Protein AF-A0A2J6IEV5-F1 (afdb_monomer)

Solvent-accessible surface area (backbone atoms only — not comparable to full-atom values): 5335 Å² total; per-residue (Å²): 109,69,66,60,54,53,52,48,53,54,52,51,52,49,52,43,59,57,43,25,79,81,32,71,69,41,32,49,58,56,57,67,59,55,63,40,70,59,53,50,57,72,63,52,62,96,86,45,63,69,51,78,45,74,33,80,42,68,69,53,42,64,70,45,41,65,57,54,55,52,50,47,63,62,41,66,75,62,71,72,57,51,71,46,83,64,48,60,83,122

Secondary structure (DSSP, 8-state):
-HHHHHHHHHHHHHHHHHHHHH-HHHHHHHHHHTTHHHHHHHH--TTS--EEE--SSHHHHHHHHHHHHHHHHHHTTSS---EEE-----

Mean predicted aligned error: 8.8 Å

Structure (mmCIF, N/CA/C/O backbone):
data_AF-A0A2J6IEV5-F1
#
_entry.id   AF-A0A2J6IEV5-F1
#
loop_
_atom_site.group_PDB
_atom_site.id
_atom_site.type_symbol
_atom_site.label_atom_id
_atom_site.label_alt_id
_atom_site.label_comp_id
_atom_site.label_asym_id
_atom_site.label_entity_id
_atom_site.label_seq_id
_atom_site.pdbx_PDB_ins_code
_atom_site.Cartn_x
_atom_site.Cartn_y
_atom_site.Cartn_z
_atom_site.occupancy
_atom_site.B_iso_or_equiv
_atom_site.auth_seq_id
_atom_site.auth_comp_id
_atom_site.auth_asym_id
_atom_site.auth_atom_id
_atom_site.pdbx_PDB_model_num
ATOM 1 N N . MET A 1 1 ? -5.275 4.747 -28.500 1.00 70.69 1 MET A N 1
ATOM 2 C CA . MET A 1 1 ? -4.797 5.238 -27.184 1.00 70.69 1 MET A CA 1
ATOM 3 C C . MET A 1 1 ? -5.071 4.267 -26.036 1.00 70.69 1 MET A C 1
ATOM 5 O O . MET A 1 1 ? -4.113 3.821 -25.421 1.00 70.69 1 MET A O 1
ATOM 9 N N . ARG A 1 2 ? -6.324 3.846 -25.787 1.00 88.31 2 ARG A N 1
ATOM 10 C CA . ARG A 1 2 ? -6.659 2.900 -24.696 1.00 88.31 2 ARG A CA 1
ATOM 11 C C . ARG A 1 2 ? -5.914 1.558 -24.769 1.00 88.31 2 ARG A C 1
ATOM 13 O O . ARG A 1 2 ? -5.449 1.071 -23.748 1.00 88.31 2 ARG A O 1
ATOM 20 N N . PHE A 1 3 ? -5.770 0.986 -25.967 1.00 93.00 3 PHE A N 1
ATOM 21 C CA . PHE A 1 3 ? -5.061 -0.285 -26.166 1.00 93.00 3 PHE A CA 1
ATOM 22 C C . PHE A 1 3 ? -3.586 -0.203 -25.745 1.00 93.00 3 PHE A C 1
ATOM 24 O O . PHE A 1 3 ? -3.140 -1.002 -24.935 1.00 93.00 3 PHE A O 1
ATOM 31 N N . ILE A 1 4 ? -2.859 0.813 -26.220 1.00 95.12 4 ILE A N 1
ATOM 32 C CA . ILE A 1 4 ? -1.441 1.029 -25.884 1.00 95.12 4 ILE A CA 1
ATOM 33 C C . ILE A 1 4 ? -1.269 1.250 -24.376 1.00 95.12 4 ILE A C 1
ATOM 35 O O . ILE A 1 4 ? -0.398 0.640 -23.765 1.00 95.12 4 ILE A O 1
ATOM 39 N N . TYR A 1 5 ? -2.131 2.071 -23.771 1.00 93.75 5 TYR A N 1
ATOM 40 C CA . TYR A 1 5 ? -2.114 2.341 -22.333 1.00 93.75 5 TYR A CA 1
ATOM 41 C C . TYR A 1 5 ? -2.294 1.065 -21.498 1.00 93.75 5 TYR A 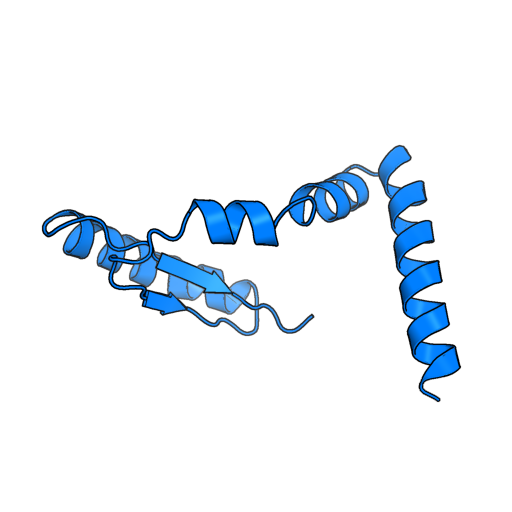C 1
ATOM 43 O O . TYR A 1 5 ? -1.506 0.787 -20.597 1.00 93.75 5 TYR A O 1
ATOM 51 N N . ILE A 1 6 ? -3.293 0.248 -21.840 1.00 95.06 6 ILE A N 1
ATOM 52 C CA . ILE A 1 6 ? -3.560 -1.019 -21.153 1.00 95.06 6 ILE A CA 1
ATOM 53 C C . ILE A 1 6 ? -2.395 -2.001 -21.346 1.00 95.06 6 ILE A C 1
ATOM 55 O O . ILE A 1 6 ? -1.937 -2.605 -20.375 1.00 95.06 6 ILE A O 1
ATOM 59 N N . SER A 1 7 ? -1.873 -2.124 -22.570 1.00 96.25 7 SER A N 1
ATOM 60 C CA . SER A 1 7 ? -0.708 -2.967 -22.859 1.00 96.25 7 SER A CA 1
ATOM 61 C C . SER A 1 7 ? 0.507 -2.547 -22.034 1.00 96.25 7 SER A C 1
ATOM 63 O O . SER A 1 7 ? 1.157 -3.395 -21.425 1.00 96.25 7 SER A O 1
ATOM 65 N N . PHE A 1 8 ? 0.771 -1.242 -21.930 1.00 96.31 8 PHE A N 1
ATOM 66 C CA . PHE A 1 8 ? 1.863 -0.715 -21.118 1.00 96.31 8 PHE A CA 1
ATOM 67 C C . PHE A 1 8 ? 1.691 -1.048 -19.630 1.00 96.31 8 PHE A C 1
ATOM 69 O O . PHE A 1 8 ? 2.643 -1.498 -18.996 1.00 96.31 8 PHE A O 1
ATOM 76 N N . ILE A 1 9 ? 0.478 -0.918 -19.079 1.00 93.69 9 ILE A N 1
ATOM 77 C CA . ILE A 1 9 ? 0.190 -1.295 -17.684 1.00 93.69 9 ILE A CA 1
ATOM 78 C C . ILE A 1 9 ? 0.498 -2.775 -17.433 1.00 93.69 9 ILE A C 1
ATOM 80 O O . ILE A 1 9 ? 1.113 -3.113 -16.418 1.00 93.69 9 ILE A O 1
ATOM 84 N N . TYR A 1 10 ? 0.085 -3.668 -18.336 1.00 94.38 10 TYR A N 1
ATOM 85 C CA . TYR A 1 10 ? 0.347 -5.099 -18.179 1.00 94.38 10 TYR A CA 1
ATOM 86 C C . TYR A 1 10 ? 1.839 -5.424 -18.269 1.00 94.38 10 TYR A C 1
ATOM 88 O O . TYR A 1 10 ? 2.349 -6.159 -17.421 1.00 94.38 10 TYR A O 1
ATOM 96 N N . VAL A 1 11 ? 2.550 -4.836 -19.235 1.00 96.25 11 VAL A N 1
ATOM 97 C CA . VAL A 1 11 ? 4.003 -5.004 -19.383 1.00 96.25 11 VAL A CA 1
ATOM 98 C C . VAL A 1 11 ? 4.738 -4.483 -18.150 1.00 96.25 11 VAL A C 1
ATOM 100 O O . VAL A 1 11 ? 5.576 -5.187 -17.593 1.00 96.25 11 VAL A O 1
ATOM 103 N N . TYR A 1 12 ? 4.380 -3.298 -17.657 1.00 94.00 12 TYR A N 1
ATOM 104 C CA . TYR A 1 12 ? 4.972 -2.718 -16.453 1.00 94.00 12 TYR A CA 1
ATOM 105 C C . TYR A 1 12 ? 4.737 -3.595 -15.219 1.00 94.00 12 TYR A C 1
ATOM 107 O O . TYR A 1 12 ? 5.650 -3.842 -14.426 1.00 94.00 12 TYR A O 1
ATOM 115 N N . ARG A 1 13 ? 3.525 -4.142 -15.077 1.00 91.44 13 ARG A N 1
ATOM 116 C CA . ARG A 1 13 ? 3.197 -5.076 -13.997 1.00 91.44 13 ARG A CA 1
ATOM 117 C C . ARG A 1 13 ? 4.051 -6.346 -14.055 1.00 91.44 13 ARG A C 1
ATOM 119 O O . ARG A 1 13 ? 4.491 -6.807 -13.001 1.00 91.44 13 ARG A O 1
ATOM 126 N N . LEU A 1 14 ? 4.285 -6.898 -15.246 1.00 93.94 14 LEU A N 1
ATOM 127 C CA . LEU A 1 14 ? 5.173 -8.050 -15.443 1.00 93.94 14 LEU A CA 1
ATOM 128 C C . LEU A 1 14 ? 6.627 -7.695 -15.120 1.00 93.94 14 LEU A C 1
ATOM 130 O O . LEU A 1 14 ? 7.269 -8.407 -14.350 1.00 93.94 14 LEU A O 1
ATOM 134 N N . ALA A 1 15 ? 7.115 -6.563 -15.629 1.00 95.00 15 ALA A N 1
ATOM 135 C CA . ALA A 1 15 ? 8.475 -6.088 -15.399 1.00 95.00 15 ALA A CA 1
ATOM 136 C C . ALA A 1 15 ? 8.775 -5.914 -13.904 1.00 95.00 15 ALA A C 1
ATOM 138 O O . ALA A 1 15 ? 9.810 -6.379 -13.430 1.00 95.00 15 ALA A O 1
ATOM 139 N N . ILE A 1 16 ? 7.853 -5.331 -13.125 1.00 93.12 16 ILE A N 1
ATOM 140 C CA . ILE A 1 16 ? 8.051 -5.228 -11.674 1.00 93.12 16 ILE A CA 1
ATOM 141 C C . ILE A 1 16 ? 7.939 -6.588 -10.980 1.00 93.12 16 ILE A C 1
ATOM 143 O O . ILE A 1 16 ? 8.653 -6.835 -10.010 1.00 93.12 16 ILE A O 1
ATOM 147 N N . GLY A 1 17 ? 7.079 -7.486 -11.466 1.00 92.50 17 GLY A N 1
ATOM 148 C CA . GLY A 1 17 ? 7.024 -8.862 -10.972 1.00 92.50 17 GLY A CA 1
ATOM 149 C C . GLY A 1 17 ? 8.377 -9.571 -11.082 1.00 92.50 17 GLY A C 1
ATOM 150 O O . GLY A 1 17 ? 8.807 -10.209 -10.125 1.00 92.50 17 GLY A O 1
ATOM 151 N N . ILE A 1 18 ? 9.075 -9.388 -12.205 1.00 94.38 18 ILE A N 1
ATOM 152 C CA . ILE A 1 18 ? 10.429 -9.913 -12.420 1.00 94.38 18 ILE A CA 1
ATOM 153 C C . ILE A 1 18 ? 11.444 -9.157 -11.551 1.00 94.38 18 ILE A C 1
ATOM 155 O O . ILE A 1 18 ? 12.229 -9.778 -10.839 1.00 94.38 18 ILE A O 1
ATOM 159 N N . ALA A 1 19 ? 11.401 -7.821 -11.532 1.00 94.62 19 ALA A N 1
ATOM 160 C CA . ALA A 1 19 ? 12.313 -7.002 -10.729 1.00 94.62 19 ALA A CA 1
ATOM 161 C C . ALA A 1 19 ? 12.207 -7.289 -9.220 1.00 94.62 19 ALA A C 1
ATOM 163 O O . ALA A 1 19 ? 13.190 -7.164 -8.491 1.00 94.62 19 ALA A O 1
ATOM 164 N N . ALA A 1 20 ? 11.035 -7.712 -8.740 1.00 94.06 20 ALA A N 1
ATOM 165 C CA . ALA A 1 20 ? 10.811 -8.117 -7.356 1.00 94.06 20 ALA A CA 1
ATOM 166 C C . ALA A 1 20 ? 11.638 -9.339 -6.929 1.00 94.06 20 ALA A C 1
ATOM 168 O O . ALA A 1 20 ? 11.886 -9.492 -5.736 1.00 94.06 20 ALA A O 1
ATOM 169 N N . LEU A 1 21 ? 12.091 -10.178 -7.866 1.00 92.94 21 LEU A N 1
ATOM 170 C CA . LEU A 1 21 ? 12.980 -11.305 -7.563 1.00 92.94 21 LEU A CA 1
ATOM 171 C C . LEU A 1 21 ? 14.390 -10.838 -7.177 1.00 92.94 21 LEU A C 1
ATOM 173 O O . LEU A 1 21 ? 15.066 -11.505 -6.403 1.00 92.94 21 LEU A O 1
ATOM 177 N N . PHE A 1 22 ? 14.809 -9.675 -7.680 1.00 95.56 22 PHE A N 1
ATOM 178 C CA . PHE A 1 22 ? 16.170 -9.156 -7.521 1.00 95.56 22 PHE A CA 1
ATOM 179 C C . PHE A 1 22 ? 16.247 -7.920 -6.613 1.00 95.56 22 PHE A C 1
ATOM 181 O O . PHE A 1 22 ? 17.324 -7.558 -6.149 1.00 95.56 22 PHE A O 1
ATOM 188 N N . ASN A 1 23 ? 15.120 -7.249 -6.345 1.00 93.75 23 ASN A N 1
ATOM 189 C CA . ASN A 1 23 ? 15.091 -5.991 -5.603 1.00 93.75 23 ASN A CA 1
ATOM 190 C C . ASN A 1 23 ? 14.051 -5.994 -4.473 1.00 93.75 23 ASN A C 1
ATOM 192 O O . ASN A 1 23 ? 12.846 -6.131 -4.696 1.00 93.75 23 ASN A O 1
ATOM 196 N N . LYS A 1 24 ? 14.514 -5.723 -3.246 1.00 91.25 24 LYS A N 1
ATOM 197 C CA . LYS A 1 24 ? 13.675 -5.677 -2.038 1.00 91.25 24 LYS A CA 1
ATOM 198 C C . LYS A 1 24 ? 12.566 -4.619 -2.104 1.00 91.25 24 LYS A C 1
ATOM 200 O O . LYS A 1 24 ? 11.456 -4.897 -1.655 1.00 91.25 24 LYS A O 1
ATOM 205 N N . LYS A 1 25 ? 12.819 -3.437 -2.681 1.00 87.31 25 LYS A N 1
ATOM 206 C CA . LYS A 1 25 ? 11.792 -2.389 -2.851 1.00 87.31 25 LYS A CA 1
ATOM 207 C C . LYS A 1 25 ? 10.704 -2.842 -3.827 1.00 87.31 25 LYS A C 1
ATOM 209 O O . LYS A 1 25 ? 9.521 -2.694 -3.532 1.00 87.31 25 LYS A O 1
ATOM 214 N N . ALA A 1 26 ? 11.084 -3.454 -4.950 1.00 89.62 26 ALA A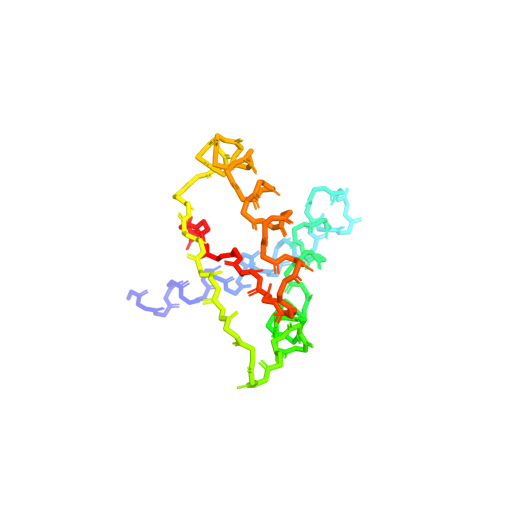 N 1
ATOM 215 C CA . ALA A 1 26 ? 10.124 -4.017 -5.904 1.00 89.62 26 ALA A CA 1
ATOM 216 C C . ALA A 1 26 ? 9.317 -5.168 -5.276 1.00 89.62 26 ALA A C 1
ATOM 218 O O . ALA A 1 26 ? 8.093 -5.215 -5.412 1.00 89.62 26 ALA A O 1
ATOM 219 N N . ALA A 1 27 ? 9.966 -6.037 -4.494 1.00 90.75 27 ALA A N 1
ATOM 220 C CA . ALA A 1 27 ? 9.292 -7.087 -3.733 1.00 90.75 27 ALA A CA 1
ATOM 221 C C . ALA A 1 27 ? 8.271 -6.520 -2.739 1.00 90.75 27 ALA A C 1
ATOM 223 O O . ALA A 1 27 ? 7.135 -6.991 -2.689 1.00 90.75 27 ALA A O 1
ATOM 224 N N . GLN A 1 28 ? 8.633 -5.478 -1.985 1.00 89.31 28 GLN A N 1
ATOM 225 C CA . GLN A 1 28 ? 7.718 -4.784 -1.074 1.00 89.31 28 GLN A CA 1
ATOM 226 C C . GLN A 1 28 ? 6.535 -4.160 -1.822 1.00 89.31 28 GLN A C 1
ATOM 228 O O . GLN A 1 28 ? 5.399 -4.289 -1.370 1.00 89.31 28 GLN A O 1
ATOM 233 N N . TRP A 1 29 ? 6.771 -3.560 -2.990 1.00 86.81 29 TRP A N 1
ATOM 234 C CA . TRP A 1 29 ? 5.721 -2.994 -3.838 1.00 86.81 29 TRP A CA 1
ATOM 235 C C . TRP A 1 29 ? 4.725 -4.067 -4.313 1.00 86.81 29 TRP A C 1
ATOM 237 O O . TRP A 1 29 ? 3.513 -3.872 -4.206 1.00 86.81 29 TRP A O 1
ATOM 247 N N . VAL A 1 30 ? 5.205 -5.227 -4.782 1.00 89.19 30 VAL A N 1
ATOM 248 C CA . VAL A 1 30 ? 4.346 -6.354 -5.204 1.00 89.19 30 VAL A CA 1
ATOM 249 C C . VAL A 1 30 ? 3.614 -6.981 -4.014 1.00 89.19 30 VAL A C 1
ATOM 251 O O . VAL A 1 30 ? 2.413 -7.246 -4.093 1.00 89.19 30 VAL A O 1
ATOM 254 N N . ASN A 1 31 ? 4.315 -7.223 -2.906 1.00 88.38 31 ASN A N 1
ATOM 255 C CA . ASN A 1 31 ? 3.755 -7.862 -1.715 1.00 88.38 31 ASN A CA 1
ATOM 256 C C . ASN A 1 31 ? 2.730 -6.969 -1.011 1.00 88.38 31 ASN A C 1
ATOM 258 O O . ASN A 1 31 ? 1.684 -7.463 -0.599 1.00 88.38 31 ASN A O 1
ATOM 262 N N . GLY A 1 32 ? 2.981 -5.660 -0.927 1.00 84.31 32 GLY A N 1
ATOM 263 C CA . GLY A 1 32 ? 2.097 -4.701 -0.265 1.00 84.31 32 GLY A CA 1
ATOM 264 C C . GLY A 1 32 ? 0.723 -4.576 -0.927 1.00 84.31 32 GLY A C 1
ATOM 265 O O . GLY A 1 32 ? -0.277 -4.406 -0.232 1.00 84.31 32 GLY A O 1
ATOM 266 N N . ARG A 1 33 ? 0.647 -4.725 -2.258 1.00 85.31 33 ARG A N 1
ATOM 267 C CA . ARG A 1 33 ? -0.629 -4.724 -3.001 1.00 85.31 33 ARG A CA 1
ATOM 268 C C . ARG A 1 33 ? -1.258 -6.103 -3.166 1.00 85.31 33 ARG A C 1
ATOM 270 O O . ARG A 1 33 ? -2.410 -6.211 -3.596 1.00 85.31 33 ARG A O 1
ATOM 277 N N . ARG A 1 34 ? -0.548 -7.174 -2.814 1.00 84.56 34 ARG A N 1
ATOM 278 C CA . ARG A 1 34 ? -1.097 -8.529 -2.875 1.00 84.56 34 ARG A CA 1
ATOM 279 C C . ARG A 1 34 ? -2.270 -8.637 -1.903 1.00 84.56 34 ARG A C 1
ATOM 281 O O . ARG A 1 34 ? -2.121 -8.389 -0.713 1.00 84.56 34 ARG A O 1
ATOM 288 N N . LYS A 1 35 ? -3.444 -9.030 -2.412 1.00 83.31 35 LYS A N 1
ATOM 289 C CA . LYS A 1 35 ? -4.679 -9.211 -1.624 1.00 83.31 35 LYS A CA 1
ATOM 290 C C . LYS A 1 35 ? -5.141 -7.951 -0.869 1.00 83.31 35 LYS A C 1
ATOM 292 O O . LYS A 1 35 ? -5.906 -8.090 0.081 1.00 83.31 35 LYS A O 1
ATOM 297 N N . ILE A 1 36 ? -4.741 -6.744 -1.289 1.00 82.94 36 ILE A N 1
ATOM 298 C CA . ILE A 1 36 ? -5.098 -5.511 -0.570 1.00 82.94 36 ILE A CA 1
ATOM 299 C C . ILE A 1 36 ? -6.616 -5.354 -0.440 1.00 82.94 36 ILE A C 1
ATOM 301 O O . ILE A 1 36 ? -7.107 -5.269 0.675 1.00 82.94 36 ILE A O 1
ATOM 305 N N . PHE A 1 37 ? -7.378 -5.510 -1.525 1.00 81.31 37 PHE A N 1
ATOM 306 C CA . PHE A 1 37 ? -8.846 -5.464 -1.486 1.00 81.31 37 PHE A CA 1
ATOM 307 C C . PHE A 1 37 ? -9.475 -6.529 -0.583 1.00 81.31 37 PHE A C 1
ATOM 309 O O . PHE A 1 37 ? -10.446 -6.246 0.109 1.00 81.31 37 PHE A O 1
ATOM 316 N N . LYS A 1 38 ? -8.905 -7.741 -0.533 1.00 83.50 38 LYS A N 1
ATOM 317 C CA . LYS A 1 38 ? -9.382 -8.794 0.377 1.00 83.50 38 LYS A CA 1
ATOM 318 C C . LYS A 1 38 ? -9.107 -8.430 1.837 1.00 83.50 38 LYS A C 1
ATOM 320 O O . LYS A 1 38 ? -9.970 -8.633 2.677 1.00 83.50 38 LYS A O 1
ATOM 325 N N . ARG A 1 39 ? -7.926 -7.881 2.140 1.00 80.25 39 ARG A N 1
ATOM 326 C CA . ARG A 1 39 ? -7.580 -7.420 3.492 1.00 80.25 39 ARG A CA 1
ATOM 327 C C . ARG A 1 39 ? -8.505 -6.292 3.936 1.00 80.25 39 ARG A C 1
ATOM 329 O O . ARG A 1 39 ? -8.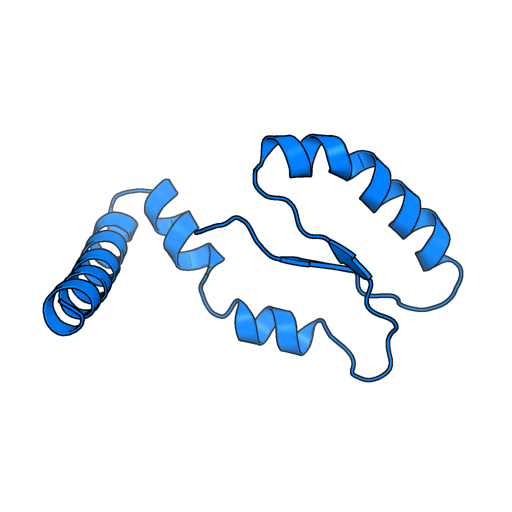991 -6.349 5.052 1.00 80.25 39 ARG A O 1
ATOM 336 N N . ILE A 1 40 ? -8.775 -5.343 3.040 1.00 77.44 40 ILE A N 1
ATOM 337 C CA . ILE A 1 40 ? -9.702 -4.228 3.262 1.00 77.44 40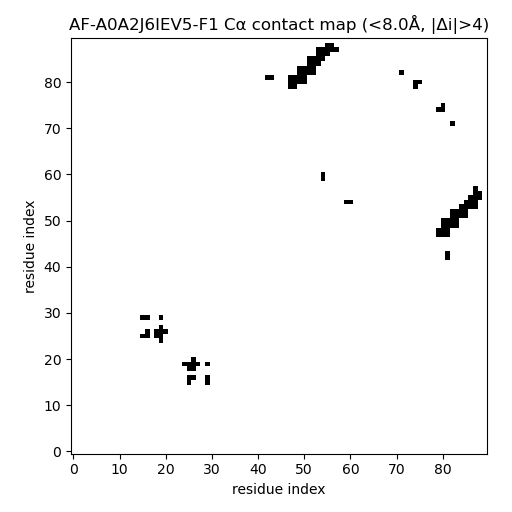 ILE A CA 1
ATOM 338 C C . ILE A 1 40 ? -11.103 -4.762 3.551 1.00 77.44 40 ILE A C 1
ATOM 340 O O . ILE A 1 40 ? -11.674 -4.453 4.586 1.00 77.44 40 ILE A O 1
ATOM 344 N N . LYS A 1 41 ? -11.628 -5.627 2.677 1.00 79.19 41 LYS A N 1
ATOM 345 C CA . LYS A 1 41 ? -12.954 -6.225 2.858 1.00 79.19 41 LYS A CA 1
ATOM 346 C C . LYS A 1 41 ? -13.068 -6.987 4.180 1.00 79.19 41 LYS A C 1
ATOM 348 O O . LYS A 1 41 ? -14.087 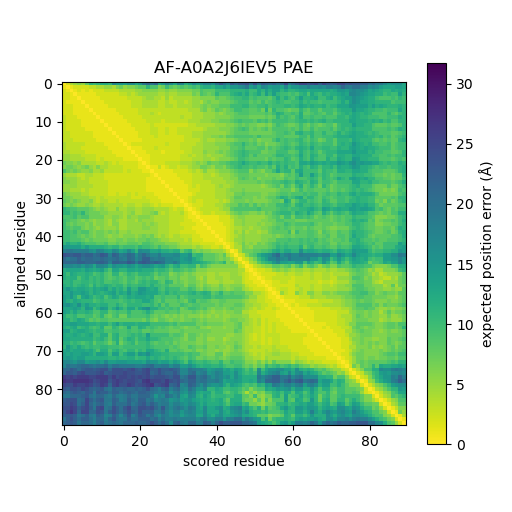-6.889 4.838 1.00 79.19 41 LYS A O 1
ATOM 353 N N . ASN A 1 42 ? -12.026 -7.718 4.572 1.00 79.38 42 ASN A N 1
ATOM 354 C CA . ASN A 1 42 ? -12.014 -8.467 5.828 1.00 79.38 42 ASN A CA 1
ATOM 355 C C . ASN A 1 42 ? -11.842 -7.578 7.071 1.00 79.38 42 ASN A C 1
ATOM 357 O O . ASN A 1 42 ? -12.194 -8.012 8.159 1.00 79.38 42 ASN A O 1
ATOM 361 N N . SER A 1 43 ? -11.255 -6.385 6.938 1.00 72.88 43 SER A N 1
ATOM 362 C CA . SER A 1 43 ? -11.099 -5.435 8.048 1.00 72.88 43 SER A CA 1
ATOM 363 C C . SER A 1 43 ? -12.311 -4.527 8.253 1.00 72.88 43 SER A C 1
ATOM 365 O O . SER A 1 43 ? -12.337 -3.782 9.223 1.00 72.88 43 SER A O 1
ATOM 367 N N . LEU A 1 44 ? -13.266 -4.542 7.324 1.00 73.25 44 LEU A N 1
ATOM 368 C CA . LEU A 1 44 ? -14.487 -3.753 7.393 1.00 73.25 44 LEU A CA 1
ATOM 369 C C . LEU A 1 44 ? -15.628 -4.679 7.822 1.00 73.25 44 LEU A C 1
ATOM 371 O O . LEU A 1 44 ? -16.111 -5.470 7.011 1.00 73.25 44 LEU A O 1
ATOM 375 N N . ASN A 1 45 ? -16.064 -4.589 9.078 1.00 66.62 45 ASN A N 1
ATOM 376 C CA . ASN A 1 45 ? -17.351 -5.160 9.463 1.00 66.62 45 ASN A CA 1
ATOM 377 C C . ASN A 1 45 ? -18.467 -4.243 8.952 1.00 66.62 45 ASN A C 1
ATOM 379 O O . ASN A 1 45 ? -18.360 -3.019 9.001 1.00 66.62 45 ASN A O 1
ATOM 383 N N . SER A 1 46 ? -19.545 -4.834 8.440 1.00 60.44 46 SER A N 1
ATOM 384 C CA . SER A 1 46 ? -20.633 -4.111 7.765 1.00 60.44 46 SER A CA 1
ATOM 385 C C . SER A 1 46 ? -21.472 -3.215 8.686 1.00 60.44 46 SER A C 1
ATOM 387 O O . SER A 1 46 ? -22.272 -2.430 8.191 1.00 60.44 46 SER A O 1
ATOM 389 N N . GLU A 1 47 ? -21.283 -3.321 10.001 1.00 61.00 47 GLU A N 1
ATOM 390 C CA . GLU A 1 47 ? -22.047 -2.604 11.031 1.00 61.00 47 GLU A CA 1
ATOM 391 C C . GLU A 1 47 ? -21.243 -1.486 11.712 1.00 61.00 47 GLU A C 1
ATOM 393 O O . GLU A 1 47 ? -21.744 -0.814 12.613 1.00 61.00 47 GLU A O 1
ATOM 398 N N . GLU A 1 48 ? -19.990 -1.272 11.308 1.00 66.56 48 GLU A N 1
ATOM 399 C CA . GLU A 1 48 ? -19.112 -0.314 11.973 1.00 66.56 48 GLU A CA 1
ATOM 400 C C . GLU A 1 48 ? -19.132 1.053 11.272 1.00 66.56 48 GLU A C 1
ATOM 402 O O . GLU A 1 48 ? -19.114 1.157 10.044 1.00 66.56 48 GLU A O 1
ATOM 407 N N . ASN A 1 49 ? -19.136 2.130 12.061 1.00 69.69 49 ASN A N 1
ATOM 408 C CA . ASN A 1 49 ?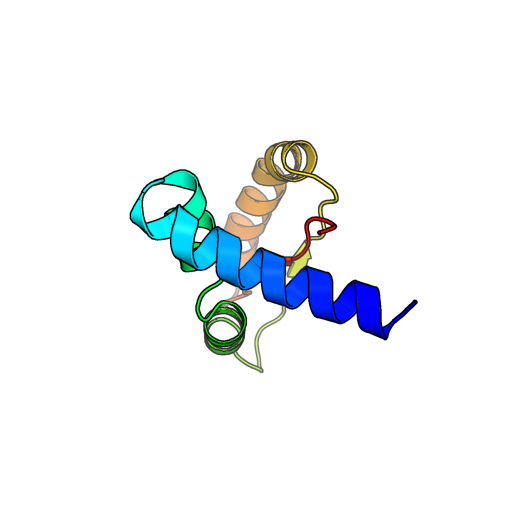 -18.941 3.479 11.534 1.00 69.69 49 ASN A CA 1
ATOM 409 C C . ASN A 1 49 ? -17.525 3.578 10.950 1.00 69.69 49 ASN A C 1
ATOM 411 O O . ASN A 1 49 ? -16.556 3.330 11.659 1.00 69.69 49 ASN A O 1
ATOM 415 N N . ILE A 1 50 ? -17.388 3.946 9.676 1.00 74.56 50 ILE A N 1
ATOM 416 C CA . ILE A 1 50 ? -16.082 4.058 9.010 1.00 74.56 50 ILE A CA 1
ATOM 417 C C . ILE A 1 50 ? -15.711 5.530 8.878 1.00 74.56 50 ILE A C 1
ATOM 419 O O . ILE A 1 50 ? -16.471 6.325 8.328 1.00 74.56 50 ILE A O 1
ATOM 423 N N . ILE A 1 51 ? -14.503 5.883 9.319 1.00 75.88 51 ILE A N 1
ATOM 424 C CA . ILE A 1 51 ? -13.911 7.196 9.038 1.00 75.88 51 ILE A CA 1
ATOM 425 C C . ILE A 1 51 ? -12.883 7.025 7.922 1.00 75.88 51 ILE A C 1
ATOM 427 O O . ILE A 1 51 ? -11.898 6.293 8.073 1.00 75.88 51 ILE A O 1
ATOM 431 N N . TRP A 1 52 ? -13.124 7.702 6.800 1.00 78.56 52 TRP A N 1
ATOM 432 C CA . TRP A 1 52 ? -12.249 7.677 5.632 1.00 78.56 52 TRP A CA 1
ATOM 433 C C . TRP A 1 52 ? -11.273 8.853 5.659 1.00 78.56 52 TRP A C 1
ATOM 435 O O . TRP A 1 52 ? -11.692 10.007 5.726 1.00 78.56 52 TRP A O 1
ATOM 445 N N . PHE A 1 53 ? -9.977 8.565 5.536 1.00 78.56 53 PHE A N 1
ATOM 446 C CA . PHE A 1 53 ? -8.936 9.581 5.368 1.00 78.56 53 PHE A CA 1
ATOM 447 C C . PHE A 1 53 ? -8.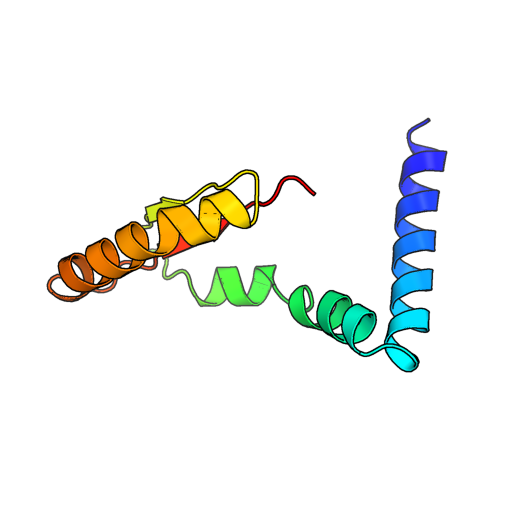339 9.507 3.963 1.00 78.56 53 PHE A C 1
ATOM 449 O O . PHE A 1 53 ? -7.858 8.456 3.527 1.00 78.56 53 PHE A O 1
ATOM 456 N N . HIS A 1 54 ? -8.364 10.644 3.272 1.00 81.25 54 HIS A N 1
ATOM 457 C CA . HIS A 1 54 ? -7.713 10.855 1.986 1.00 81.25 54 HIS A CA 1
ATOM 458 C C . HIS A 1 54 ? -6.488 11.751 2.190 1.00 81.25 54 HIS A C 1
ATOM 460 O O . HIS A 1 54 ? -6.607 12.805 2.812 1.00 81.25 54 HIS A O 1
ATOM 466 N N . CYS A 1 55 ? -5.334 11.352 1.658 1.00 81.19 55 CYS A N 1
ATOM 467 C CA . CYS A 1 55 ? -4.125 12.178 1.643 1.00 81.19 55 CYS A CA 1
ATOM 468 C C . CYS A 1 55 ? -3.491 12.092 0.259 1.00 81.19 55 CYS A C 1
ATOM 470 O O . CYS A 1 55 ? -3.234 10.992 -0.223 1.00 81.19 55 CYS A O 1
ATOM 472 N N . ALA A 1 56 ? -3.195 13.231 -0.359 1.00 79.00 56 ALA A N 1
ATOM 473 C CA . ALA A 1 56 ? -2.644 13.283 -1.707 1.00 79.00 56 ALA A CA 1
ATOM 474 C C . ALA A 1 56 ? -1.177 12.822 -1.765 1.00 79.00 56 ALA A C 1
ATOM 476 O O . ALA A 1 56 ? -0.692 12.438 -2.830 1.00 79.00 56 ALA A O 1
ATOM 477 N N . SER A 1 57 ? -0.464 12.824 -0.631 1.00 81.88 57 SER A N 1
ATOM 478 C CA . SER A 1 57 ? 0.954 12.457 -0.551 1.00 81.88 57 SER A CA 1
ATOM 479 C C . SER A 1 57 ? 1.366 11.844 0.796 1.00 81.88 57 SER A C 1
ATOM 481 O O . SER A 1 57 ? 0.587 11.771 1.748 1.00 81.88 57 SER A O 1
ATOM 483 N N . LEU A 1 58 ? 2.631 11.403 0.883 1.00 80.00 58 LEU A N 1
ATOM 484 C CA . LEU A 1 58 ? 3.177 10.758 2.085 1.00 80.00 58 LEU A CA 1
ATOM 485 C C . LEU A 1 58 ? 3.433 11.804 3.156 1.00 80.00 58 LEU A C 1
ATOM 487 O O . LEU A 1 58 ? 3.156 11.548 4.320 1.00 80.00 58 LEU A O 1
ATOM 491 N N . GLY A 1 59 ? 3.895 12.987 2.742 1.00 85.12 59 GLY A N 1
ATOM 492 C CA . GLY A 1 59 ? 4.086 14.118 3.640 1.00 85.12 59 GLY A CA 1
ATOM 493 C C . GLY A 1 59 ? 2.777 14.525 4.312 1.00 85.12 59 GLY A C 1
ATOM 494 O O . GLY A 1 59 ? 2.744 14.678 5.527 1.00 85.12 59 GLY A O 1
ATOM 495 N N . GLU A 1 60 ? 1.678 14.600 3.557 1.00 82.81 60 GLU A N 1
ATOM 496 C CA . GLU A 1 60 ? 0.351 14.883 4.123 1.00 82.81 60 GLU A CA 1
ATOM 497 C C . GLU A 1 60 ? -0.117 13.793 5.091 1.00 82.81 60 GLU A C 1
ATOM 499 O O . GLU A 1 60 ? -0.674 14.097 6.146 1.00 82.81 60 GLU A O 1
ATOM 504 N N . PHE A 1 61 ? 0.141 12.520 4.775 1.00 85.44 61 PHE A N 1
ATOM 505 C CA . PHE A 1 61 ? -0.163 11.425 5.693 1.00 85.44 61 PHE A CA 1
ATOM 506 C C . PHE A 1 61 ? 0.640 11.531 6.994 1.00 85.44 61 PHE A C 1
ATOM 508 O O . PHE A 1 61 ? 0.070 11.391 8.074 1.00 85.44 61 PHE A O 1
ATOM 515 N N . GLU A 1 62 ? 1.945 11.790 6.918 1.00 85.81 62 GLU A N 1
ATOM 516 C CA . GLU A 1 62 ? 2.795 11.923 8.104 1.00 85.81 62 GLU A CA 1
ATOM 517 C C . GLU A 1 62 ? 2.401 13.132 8.958 1.00 85.81 62 GLU A C 1
ATOM 519 O O . GLU A 1 62 ? 2.370 13.026 10.185 1.00 85.81 62 GLU A O 1
ATOM 524 N N . GLN A 1 63 ? 2.005 14.240 8.326 1.00 89.25 63 GLN A N 1
ATOM 525 C CA . GLN A 1 63 ? 1.460 15.416 9.007 1.00 89.25 63 GLN A CA 1
ATOM 526 C C . GLN A 1 63 ? 0.094 15.140 9.653 1.00 89.25 63 GLN A C 1
ATOM 528 O O . GLN A 1 63 ? -0.169 15.602 10.762 1.00 89.25 63 GLN A O 1
ATOM 533 N N . GLY A 1 64 ? -0.772 14.364 8.996 1.00 87.50 64 GLY A N 1
ATOM 534 C CA . GLY A 1 64 ? -2.087 13.972 9.512 1.00 87.50 64 GLY A CA 1
ATOM 535 C C . GLY A 1 64 ? -2.046 12.835 10.540 1.00 87.50 64 GLY A C 1
ATOM 536 O O . GLY A 1 64 ? -2.994 12.659 11.310 1.00 87.50 64 GLY A O 1
ATOM 537 N N . ARG A 1 65 ? -0.948 12.072 10.608 1.00 86.69 65 ARG A N 1
ATOM 538 C CA . ARG A 1 65 ? -0.797 10.901 11.485 1.00 86.69 65 ARG A CA 1
ATOM 539 C C . ARG A 1 65 ? -1.100 11.187 12.966 1.00 86.69 65 ARG A C 1
ATOM 541 O O . ARG A 1 65 ? -1.852 10.400 13.548 1.00 86.69 65 ARG A O 1
ATOM 548 N N . PRO A 1 66 ? -0.624 12.286 13.589 1.00 89.12 66 PRO A N 1
ATOM 549 C CA . PRO A 1 66 ? -0.946 12.598 14.984 1.00 89.12 66 PRO A CA 1
ATOM 550 C C . PRO A 1 66 ? -2.451 12.793 15.221 1.00 89.12 66 PRO A C 1
ATOM 552 O O . PRO A 1 66 ? -2.974 12.431 16.277 1.00 89.12 66 PRO A O 1
ATOM 555 N N . ILE A 1 67 ? -3.169 13.334 14.231 1.00 86.81 67 ILE A N 1
ATOM 556 C CA . ILE A 1 67 ? -4.619 13.552 14.296 1.00 86.81 67 ILE A CA 1
ATOM 557 C C . ILE A 1 67 ? -5.341 12.203 14.260 1.00 86.81 67 ILE A C 1
ATOM 559 O O . ILE A 1 67 ? -6.189 11.939 15.111 1.00 86.81 67 ILE A O 1
ATOM 563 N N . ILE A 1 68 ? -4.956 11.323 13.331 1.00 84.38 68 ILE A N 1
ATOM 564 C CA . ILE A 1 68 ? -5.527 9.975 13.190 1.00 84.38 68 ILE A CA 1
ATOM 565 C C . ILE A 1 68 ? -5.319 9.162 14.477 1.00 84.38 68 ILE A C 1
ATOM 567 O O . ILE A 1 68 ? -6.250 8.528 14.973 1.00 84.38 68 ILE A O 1
ATOM 571 N N . GLU A 1 69 ? -4.122 9.210 15.066 1.00 84.19 69 GLU A N 1
ATOM 572 C CA . GLU A 1 69 ? -3.814 8.489 16.308 1.00 84.19 69 GLU A CA 1
ATOM 573 C C . GLU A 1 69 ? -4.617 9.009 17.508 1.00 84.19 69 GLU A C 1
ATOM 575 O O . GLU A 1 69 ? -5.110 8.220 18.321 1.00 84.19 69 GLU A O 1
ATOM 580 N N . ASN A 1 70 ? -4.809 10.325 17.609 1.00 84.50 70 ASN A N 1
ATOM 581 C CA . ASN A 1 70 ? -5.634 10.923 18.656 1.00 84.50 70 ASN A CA 1
ATOM 582 C C . ASN A 1 70 ? -7.125 10.616 18.473 1.00 84.50 70 ASN A C 1
ATOM 584 O O . ASN A 1 70 ? -7.814 10.314 19.451 1.00 84.50 70 ASN A O 1
ATOM 588 N N . LEU A 1 71 ? -7.624 10.638 17.235 1.00 80.31 71 LEU A N 1
ATOM 589 C CA . LEU A 1 71 ? -8.993 10.232 16.919 1.00 80.31 71 LEU A CA 1
ATOM 590 C C . LEU A 1 71 ? -9.224 8.763 17.273 1.00 80.31 71 LEU A C 1
ATOM 592 O O . LEU A 1 71 ? -10.227 8.459 17.917 1.00 80.31 71 LEU A O 1
ATOM 596 N N . LYS A 1 72 ? -8.267 7.878 16.965 1.00 74.94 72 LYS A N 1
ATOM 597 C CA . LYS A 1 72 ? -8.308 6.461 17.351 1.00 74.94 72 LYS A CA 1
ATOM 598 C C . LYS A 1 72 ? -8.411 6.280 18.866 1.00 74.94 72 LYS A C 1
ATOM 600 O O . LYS A 1 72 ? -9.234 5.499 19.330 1.00 74.94 72 LYS A O 1
ATOM 605 N N . LYS A 1 73 ? -7.609 7.005 19.655 1.00 77.38 73 LYS A N 1
ATOM 606 C CA . LYS A 1 73 ? -7.666 6.934 21.129 1.00 77.38 73 LYS A CA 1
ATOM 607 C C . LYS A 1 73 ? -9.034 7.350 21.677 1.00 77.38 73 LYS A C 1
ATOM 609 O O . LYS A 1 73 ? -9.525 6.731 22.615 1.00 77.38 73 LYS A O 1
ATOM 614 N N . LYS A 1 74 ? -9.656 8.379 21.091 1.00 73.50 74 LYS A N 1
ATOM 615 C CA . LYS A 1 74 ? -10.981 8.866 21.508 1.00 73.50 74 LYS A CA 1
ATOM 616 C C . LYS A 1 74 ? -12.113 7.916 21.104 1.00 73.50 74 LYS A C 1
ATOM 618 O O . LYS A 1 74 ? -13.007 7.671 21.905 1.00 73.50 74 LYS A O 1
ATOM 623 N N . THR A 1 75 ? -12.060 7.369 19.892 1.00 65.12 75 THR A N 1
ATOM 624 C CA . THR A 1 75 ? -13.098 6.475 19.345 1.00 65.12 75 THR A CA 1
ATOM 625 C C . THR A 1 75 ? -13.001 5.049 19.874 1.00 65.12 75 THR A C 1
ATOM 627 O O . THR A 1 75 ? -14.029 4.436 20.118 1.00 65.12 75 THR A O 1
ATOM 630 N N . SER A 1 76 ? -11.805 4.544 20.193 1.00 57.09 76 SER A N 1
ATOM 631 C CA . SER A 1 76 ? -11.635 3.223 20.822 1.00 57.09 76 SER A CA 1
ATOM 632 C C . SER A 1 76 ? -12.343 3.083 22.181 1.00 57.09 76 SER A C 1
ATOM 634 O O . SER A 1 76 ? -12.474 1.965 22.670 1.00 57.09 76 SER A O 1
ATOM 636 N N . ARG A 1 77 ? -12.788 4.188 22.801 1.00 55.12 77 ARG A N 1
ATOM 637 C CA . ARG A 1 77 ? -13.554 4.185 24.056 1.00 55.12 77 ARG A CA 1
ATOM 638 C C . ARG A 1 77 ? -15.043 3.860 23.858 1.00 55.12 77 ARG A C 1
ATOM 640 O O . ARG A 1 77 ? -15.665 3.390 24.800 1.00 55.12 77 ARG A O 1
ATOM 647 N N . ASN A 1 78 ? -15.577 4.073 22.653 1.00 53.91 78 ASN A N 1
ATOM 648 C CA . ASN A 1 78 ? -16.950 3.765 22.247 1.00 53.91 78 ASN A CA 1
ATOM 649 C C . ASN A 1 78 ? -16.898 2.923 20.959 1.00 53.91 78 ASN A C 1
ATOM 651 O O . ASN A 1 78 ? -16.899 3.480 19.870 1.00 53.91 78 ASN A O 1
ATOM 655 N N . ASN A 1 79 ? -16.830 1.598 21.108 1.00 53.06 79 ASN A N 1
ATOM 656 C CA . ASN A 1 79 ? -17.062 0.564 20.088 1.00 53.06 79 ASN A CA 1
ATOM 657 C C . ASN A 1 79 ? -16.436 0.765 18.688 1.00 53.06 79 ASN A C 1
ATOM 659 O O . ASN A 1 79 ? -16.957 1.491 17.852 1.00 53.06 79 ASN A O 1
ATOM 663 N N . ASN A 1 80 ? -15.380 -0.012 18.415 1.00 56.41 80 ASN A N 1
ATOM 664 C CA . ASN A 1 80 ? -15.026 -0.608 17.115 1.00 56.41 80 ASN A CA 1
ATOM 665 C C . ASN A 1 80 ? -15.305 0.229 15.848 1.00 56.41 80 ASN A C 1
ATOM 667 O O . ASN A 1 80 ? -16.049 -0.195 14.974 1.00 56.41 80 ASN A O 1
ATOM 671 N N . ILE A 1 81 ? -14.684 1.404 15.721 1.00 58.75 81 ILE A N 1
ATOM 672 C CA . ILE A 1 81 ? -14.710 2.203 14.483 1.00 58.75 81 ILE A CA 1
ATOM 673 C C . ILE A 1 81 ? -13.441 1.884 13.671 1.00 58.75 81 ILE A C 1
ATOM 675 O O . ILE A 1 81 ? -12.348 2.324 14.054 1.00 58.75 81 ILE A O 1
ATOM 679 N N . PRO A 1 82 ? -13.525 1.131 12.560 1.00 60.00 82 PRO A N 1
ATOM 680 C CA . PRO A 1 82 ? -12.403 0.893 11.676 1.00 60.00 82 PRO A CA 1
ATOM 681 C C . PRO A 1 82 ? -12.159 2.168 10.865 1.00 60.00 82 PRO A C 1
ATOM 683 O O . PRO A 1 82 ? -13.023 2.686 10.158 1.00 60.00 82 PRO A O 1
ATOM 686 N N . TYR A 1 83 ? -10.949 2.704 10.973 1.00 65.12 83 TYR A N 1
ATOM 687 C CA . TYR A 1 83 ? -10.498 3.828 10.159 1.00 65.12 83 TYR A CA 1
ATOM 688 C C . TYR A 1 83 ? -9.804 3.288 8.915 1.00 65.12 83 TYR A C 1
ATOM 690 O O . TYR A 1 83 ? -8.968 2.380 8.987 1.00 65.12 83 TYR A O 1
ATOM 698 N N . PHE A 1 84 ? -10.140 3.862 7.766 1.00 64.81 84 PHE A N 1
ATOM 699 C CA . PHE A 1 84 ? -9.596 3.420 6.498 1.00 64.81 84 PHE A CA 1
ATOM 700 C C . PHE A 1 84 ? -8.823 4.546 5.816 1.00 64.81 84 PHE A C 1
ATOM 702 O O . PHE A 1 84 ? -9.329 5.651 5.628 1.00 64.81 84 PHE A O 1
ATOM 709 N N . PHE A 1 85 ? -7.569 4.254 5.469 1.00 61.03 85 PHE A N 1
ATOM 710 C CA . PHE A 1 85 ? -6.704 5.151 4.716 1.00 61.03 85 PHE A CA 1
ATOM 711 C C . PHE A 1 85 ? -6.668 4.681 3.266 1.00 61.03 85 PHE A C 1
ATOM 713 O O . PHE A 1 85 ? -6.117 3.618 2.962 1.00 61.03 85 PHE A O 1
ATOM 720 N N . LEU A 1 86 ? -7.251 5.471 2.370 1.00 55.62 86 LEU A N 1
ATOM 721 C CA . LEU A 1 86 ? -7.122 5.242 0.941 1.00 55.62 86 LEU A CA 1
ATOM 722 C C . LEU A 1 86 ? -7.153 6.585 0.225 1.00 55.62 86 LEU A C 1
ATOM 724 O O . LEU A 1 86 ? -8.193 7.228 0.122 1.00 55.62 86 LEU A O 1
ATOM 728 N N . THR A 1 87 ? -5.984 7.028 -0.216 1.00 51.16 87 THR A N 1
ATOM 729 C CA . THR A 1 87 ? -5.522 6.929 -1.610 1.00 51.16 87 THR A CA 1
ATOM 730 C C . THR A 1 87 ? -4.376 7.911 -1.734 1.00 51.16 87 THR A C 1
ATOM 732 O O . THR A 1 87 ? -4.609 9.105 -1.634 1.00 51.16 87 THR A O 1
ATOM 735 N N . PHE A 1 88 ? -3.179 7.422 -2.025 1.00 54.38 88 PHE A N 1
ATOM 736 C CA . P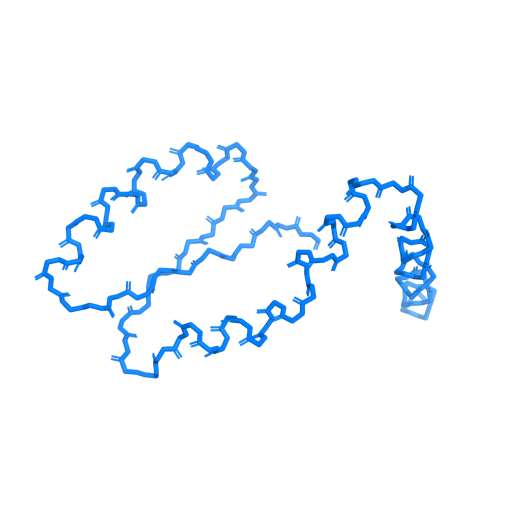HE A 1 88 ? -2.256 8.231 -2.804 1.00 54.38 88 PHE A CA 1
ATOM 737 C C . PHE A 1 88 ? -2.805 8.229 -4.223 1.00 54.38 88 PHE A C 1
ATOM 739 O O . PHE A 1 88 ? -3.164 7.152 -4.708 1.00 54.38 88 PHE A O 1
ATOM 746 N N . TRP A 1 89 ? -2.901 9.390 -4.867 1.00 41.41 89 TRP A N 1
ATOM 747 C CA . TRP A 1 89 ? -3.047 9.414 -6.318 1.00 41.41 89 TRP A CA 1
ATOM 748 C C . TRP A 1 89 ? -1.899 8.571 -6.891 1.00 41.41 89 TRP A C 1
ATOM 750 O O . TRP A 1 89 ? -0.725 8.893 -6.707 1.00 41.41 89 TRP A O 1
ATOM 760 N N . LEU A 1 90 ? -2.253 7.428 -7.468 1.00 39.72 90 LEU A N 1
ATOM 761 C CA . LEU A 1 90 ? -1.370 6.534 -8.204 1.00 39.72 90 LEU A CA 1
ATOM 762 C C . LEU A 1 90 ? -1.903 6.491 -9.627 1.00 39.72 90 LEU A C 1
ATOM 764 O O . LEU A 1 90 ? -3.133 6.298 -9.764 1.00 39.72 90 LEU A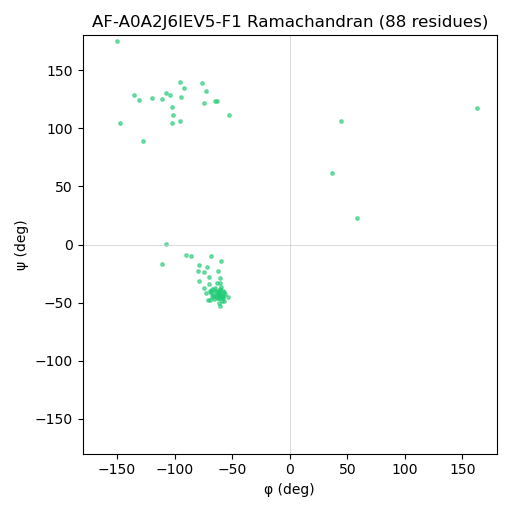 O 1
#

Foldseek 3Di:
DVVVVVVVVVVVVVVLVVVLVVDVVSVCVVVVPVCPVVVVVVLDDPPAAEAEDEDQDPVRCVVCVVVVVVVCVVCVVPDDHDYDYDDHPD

Sequence (90 aa):
MRFIYISFIYVYRLAIGIAALFNKKAAQWVNGRRKIFKRIKNSLNSEENIIWFHCASLGEFEQGRPIIENLKKKTSRNNNIPYFFLTFWL

Radius of gyration: 17.32 Å; Cα contacts (8 Å, |Δi|>4): 56; chains: 1; bounding box: 38×27×51 Å

pLDDT: mean 79.6, std 13.87, range [39.72, 96.31]